Protein AF-A0A354HTH2-F1 (afdb_monomer)

Radius of gyration: 13.54 Å; Cα contacts (8 Å, |Δi|>4): 154; chains: 1; bounding box: 30×27×38 Å

Nearest PDB structures (foldseek):
  2pz0-assembly1_A  TM=1.001E+00  e=5.920E-11  Caldanaerobacter subterraneus subsp. tengcongensis MB4
  5t9b-assembly1_G  TM=9.921E-01  e=5.974E-09  Bacillus subtilis subsp. subtilis str. 168
  5t91-assembly1_A  TM=9.927E-01  e=7.776E-09  Bacillus subtilis subsp. subtilis str. 168
  1zcc-as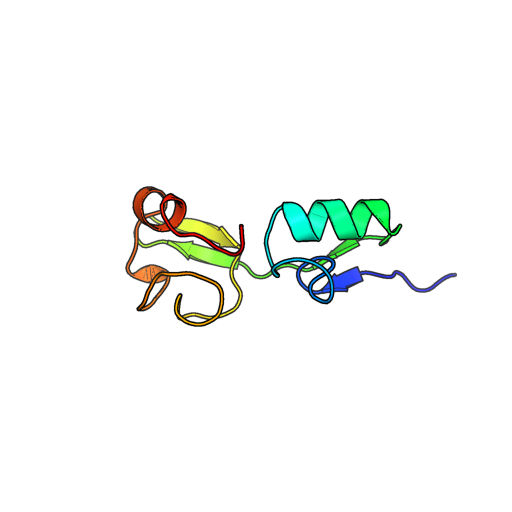sembly1_D  TM=9.911E-01  e=6.410E-08  Agrobacterium fabrum str. C58
  1zcc-assembly1_C  TM=9.886E-01  e=1.841E-07  Agrobacterium fabrum str. C58

Sequence (79 aa):
MRSLNIAHRGASSLAPENTMTAFRKAAELGADGLELDVQFSKDGKLVVIHDELLNRTTNGKGLVKDYSLAELKELDAGS

Mean predicted aligned error: 2.09 Å

Solvent-accessible surface area (backbone atoms only — not comparable to full-atom values): 4507 Å² total; per-residue (Å²): 137,80,86,80,47,60,24,64,24,14,31,41,94,83,30,42,54,50,34,73,67,3,41,52,49,20,53,75,72,63,42,73,42,74,38,74,42,76,42,51,24,54,75,71,42,83,43,62,45,79,63,66,46,32,54,86,62,32,81,44,72,55,50,48,52,78,33,38,63,72,63,56,67,74,47,50,52,69,128

Secondary structure (DSSP, 8-state):
-PPP-EEETTTTTTS-TTSHHHHHHHHHTT-SEEE--EEE-TTS-EEE-SSSBTTTTSS--SBGGGS-HHHHHTS-S--

pLDDT: mean 97.84, std 3.92, range [67.25, 98.88]

Structure (mmCIF, N/CA/C/O backbone):
data_AF-A0A354HTH2-F1
#
_entry.id   AF-A0A354HTH2-F1
#
loop_
_atom_site.group_PDB
_atom_site.id
_atom_site.type_symbol
_atom_site.label_atom_id
_atom_site.label_alt_id
_atom_site.label_comp_id
_atom_site.label_asym_id
_atom_site.label_entity_id
_atom_site.label_seq_id
_atom_site.pdbx_PDB_in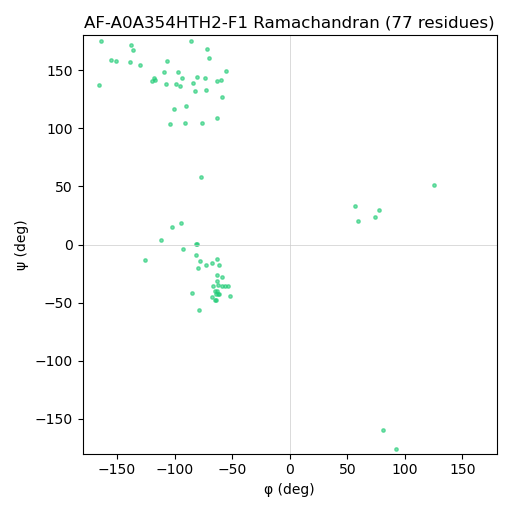s_code
_atom_site.Cartn_x
_atom_site.Cartn_y
_atom_site.Cartn_z
_atom_site.occupancy
_atom_site.B_iso_or_equiv
_atom_site.auth_seq_id
_atom_site.auth_comp_id
_atom_site.auth_asym_id
_atom_site.auth_atom_id
_atom_site.pdbx_PDB_model_num
ATOM 1 N N . MET A 1 1 ? 11.528 -17.964 -27.033 1.00 84.75 1 MET A N 1
ATOM 2 C CA . MET A 1 1 ? 10.534 -17.395 -26.095 1.00 84.75 1 MET A CA 1
ATOM 3 C C . MET A 1 1 ? 11.308 -16.615 -25.046 1.00 84.75 1 MET A C 1
ATOM 5 O O . MET A 1 1 ? 12.328 -17.135 -24.610 1.00 84.75 1 MET A O 1
ATOM 9 N N . ARG A 1 2 ? 10.911 -15.382 -24.708 1.00 95.56 2 ARG A N 1
ATOM 10 C CA . ARG A 1 2 ? 11.541 -14.637 -23.601 1.00 95.56 2 ARG A CA 1
ATOM 11 C C . ARG A 1 2 ? 10.706 -14.791 -22.333 1.00 95.56 2 ARG A C 1
ATOM 13 O O . ARG A 1 2 ? 9.488 -14.916 -22.442 1.00 95.56 2 ARG A O 1
ATOM 20 N N . SER A 1 3 ? 11.355 -14.776 -21.171 1.00 97.50 3 SER A N 1
ATOM 21 C CA . SER A 1 3 ? 10.668 -14.729 -19.876 1.00 97.50 3 SER A CA 1
ATOM 22 C C . SER A 1 3 ? 9.870 -13.432 -19.750 1.00 97.50 3 SER A C 1
ATOM 24 O O . SER A 1 3 ? 10.348 -12.383 -20.183 1.00 97.50 3 SER A O 1
ATOM 26 N N . LEU A 1 4 ? 8.676 -13.515 -1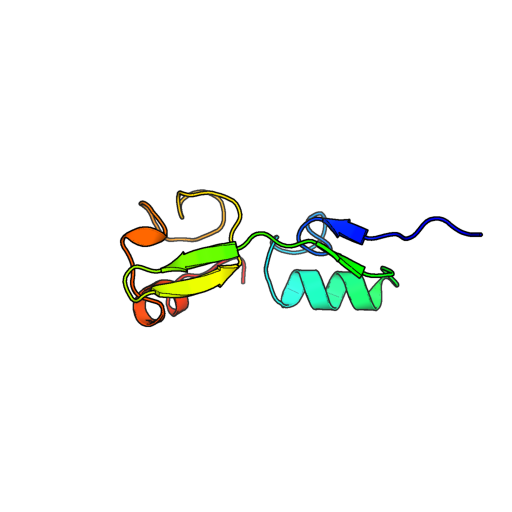9.161 1.00 98.44 4 LEU A N 1
ATOM 27 C CA . LEU A 1 4 ? 7.881 -12.339 -18.816 1.00 98.44 4 LEU A CA 1
ATOM 28 C C . LEU A 1 4 ? 8.368 -11.769 -17.482 1.00 98.44 4 LEU A C 1
ATOM 30 O O . LEU A 1 4 ? 8.525 -12.512 -16.513 1.00 98.44 4 LEU A O 1
ATOM 34 N N . ASN A 1 5 ? 8.587 -10.460 -17.435 1.00 98.00 5 ASN A N 1
ATOM 35 C CA . ASN A 1 5 ? 8.864 -9.729 -16.208 1.00 98.00 5 ASN A CA 1
ATOM 36 C C . ASN A 1 5 ? 7.549 -9.225 -15.599 1.00 98.00 5 ASN A C 1
ATOM 38 O O . ASN A 1 5 ? 6.959 -8.269 -16.105 1.00 98.00 5 ASN A O 1
ATOM 42 N N . ILE A 1 6 ? 7.088 -9.872 -14.529 1.00 98.75 6 ILE A N 1
ATOM 43 C CA . ILE A 1 6 ? 5.857 -9.504 -13.821 1.00 98.75 6 ILE A CA 1
ATOM 44 C C . ILE A 1 6 ? 6.229 -8.721 -12.562 1.00 98.75 6 ILE A C 1
ATOM 46 O O . ILE A 1 6 ? 6.900 -9.244 -11.674 1.00 98.75 6 ILE A O 1
ATOM 50 N N . ALA A 1 7 ? 5.808 -7.460 -12.490 1.00 98.62 7 ALA A N 1
ATOM 51 C CA . ALA A 1 7 ? 6.161 -6.574 -11.390 1.00 98.62 7 ALA A CA 1
ATOM 52 C C . ALA A 1 7 ? 5.339 -6.900 -10.133 1.00 98.62 7 ALA A C 1
ATOM 54 O O . ALA A 1 7 ? 4.155 -6.563 -10.060 1.00 98.62 7 ALA A O 1
ATOM 55 N N . HIS A 1 8 ? 5.984 -7.548 -9.161 1.00 98.88 8 HIS A N 1
ATOM 56 C CA . HIS A 1 8 ? 5.399 -7.943 -7.877 1.00 98.88 8 HIS A CA 1
ATOM 57 C C . HIS A 1 8 ? 4.972 -6.717 -7.059 1.00 98.88 8 HIS A C 1
ATOM 59 O O . HIS A 1 8 ? 5.814 -5.959 -6.557 1.00 98.88 8 HIS A O 1
ATOM 65 N N . ARG A 1 9 ? 3.652 -6.525 -6.954 1.00 98.69 9 ARG A N 1
ATOM 66 C CA . ARG A 1 9 ? 2.988 -5.355 -6.354 1.00 98.69 9 ARG A CA 1
ATOM 67 C C . ARG A 1 9 ? 3.394 -4.025 -6.995 1.00 98.69 9 ARG A C 1
ATOM 69 O O . ARG A 1 9 ? 3.469 -2.994 -6.323 1.00 98.69 9 ARG A O 1
ATOM 76 N N . GLY A 1 10 ? 3.677 -4.045 -8.300 1.00 98.69 10 GLY A N 1
ATOM 77 C CA . GLY A 1 10 ? 4.251 -2.922 -9.048 1.00 98.69 10 GLY A CA 1
ATOM 78 C C . GLY A 1 10 ? 5.770 -2.808 -8.890 1.00 98.69 10 GLY A C 1
ATOM 79 O O . GLY A 1 10 ? 6.450 -3.767 -8.537 1.00 98.69 10 GLY A O 1
ATOM 80 N N . ALA A 1 11 ? 6.341 -1.632 -9.168 1.00 98.25 11 ALA A N 1
ATOM 81 C CA . ALA A 1 11 ? 7.761 -1.359 -8.931 1.00 98.25 11 ALA A CA 1
ATOM 82 C C . ALA A 1 11 ? 8.019 -1.096 -7.435 1.00 98.25 11 ALA A C 1
ATOM 84 O O . ALA A 1 11 ? 8.478 -0.020 -7.059 1.00 98.25 11 ALA A O 1
ATOM 85 N N . SER A 1 12 ? 7.681 -2.070 -6.587 1.00 97.88 12 SER A N 1
ATOM 86 C CA . SER A 1 12 ? 7.620 -1.966 -5.120 1.00 97.88 12 SER A CA 1
ATOM 87 C C . SER A 1 12 ? 8.957 -1.624 -4.447 1.00 97.88 12 SER A C 1
ATOM 89 O O . SER A 1 12 ? 8.984 -1.142 -3.320 1.00 97.88 12 SER A O 1
ATOM 91 N N . SER A 1 13 ? 10.079 -1.806 -5.148 1.00 97.31 13 SER A N 1
ATOM 92 C CA . SER A 1 13 ? 11.401 -1.347 -4.704 1.00 97.31 13 SER A CA 1
ATOM 93 C C . SER A 1 13 ? 11.652 0.153 -4.913 1.00 97.31 13 SER A C 1
ATOM 95 O O . SER A 1 13 ? 12.621 0.684 -4.376 1.00 97.31 13 SER A O 1
ATOM 97 N N . LEU A 1 14 ? 10.820 0.834 -5.706 1.00 97.94 14 LEU A N 1
ATOM 98 C CA . LEU A 1 14 ? 10.994 2.235 -6.115 1.00 97.94 14 LEU A CA 1
ATOM 99 C C . LEU A 1 14 ? 9.781 3.120 -5.799 1.00 97.94 14 LEU A C 1
ATOM 101 O O . LEU A 1 14 ? 9.872 4.340 -5.904 1.00 97.94 14 LEU A O 1
ATOM 105 N N . ALA A 1 15 ? 8.644 2.517 -5.470 1.00 98.19 15 ALA A N 1
ATOM 106 C CA . ALA A 1 15 ? 7.386 3.186 -5.177 1.00 98.19 15 ALA A CA 1
ATOM 107 C C . ALA A 1 15 ? 6.569 2.327 -4.194 1.00 98.19 15 ALA A C 1
ATOM 109 O O . ALA A 1 15 ? 6.792 1.116 -4.137 1.00 98.19 15 ALA A O 1
ATOM 110 N N . PRO A 1 16 ? 5.617 2.910 -3.445 1.00 98.50 16 PRO A N 1
ATOM 111 C CA . PRO A 1 16 ? 4.836 2.163 -2.463 1.00 98.50 16 PRO A CA 1
ATOM 112 C C . PRO A 1 16 ? 4.068 1.013 -3.116 1.00 98.50 16 PRO A C 1
ATOM 114 O O . PRO A 1 16 ? 3.346 1.216 -4.097 1.00 98.50 16 PRO A O 1
ATOM 117 N N . GLU A 1 17 ? 4.245 -0.195 -2.586 1.00 98.69 17 GLU A N 1
ATOM 118 C CA . GLU A 1 17 ? 3.663 -1.422 -3.134 1.00 98.69 17 GLU A CA 1
ATOM 119 C C . GLU A 1 17 ? 2.137 -1.334 -3.281 1.00 98.69 17 GLU A C 1
ATOM 121 O O . GLU A 1 17 ? 1.467 -0.662 -2.501 1.00 98.69 17 GLU A O 1
ATOM 126 N N . ASN A 1 18 ? 1.575 -2.036 -4.271 1.00 98.69 18 ASN A N 1
ATOM 127 C CA . ASN A 1 18 ? 0.123 -2.140 -4.471 1.00 98.69 18 ASN A CA 1
ATOM 128 C C . ASN A 1 18 ? -0.598 -0.786 -4.693 1.00 98.69 18 ASN A C 1
ATOM 130 O O . ASN A 1 18 ? -1.819 -0.690 -4.581 1.00 98.69 18 ASN A O 1
ATOM 134 N N . THR A 1 19 ? 0.139 0.260 -5.087 1.00 98.50 19 THR A N 1
ATOM 135 C CA . THR A 1 19 ? -0.417 1.566 -5.466 1.00 98.50 19 THR A CA 1
ATOM 136 C C . THR A 1 19 ? -0.369 1.805 -6.974 1.00 98.50 19 THR A C 1
ATOM 138 O O . THR A 1 19 ? 0.488 1.293 -7.698 1.00 98.50 19 THR A O 1
ATOM 141 N N . MET A 1 20 ? -1.232 2.703 -7.461 1.00 98.19 20 MET A N 1
ATOM 142 C CA . MET A 1 20 ? -1.165 3.173 -8.850 1.00 98.19 20 MET A CA 1
ATOM 143 C C . MET A 1 20 ? 0.178 3.833 -9.192 1.00 98.19 20 MET A C 1
ATOM 145 O O . MET A 1 20 ? 0.584 3.800 -10.351 1.00 98.19 20 MET A O 1
ATOM 149 N N . THR A 1 21 ? 0.873 4.421 -8.215 1.00 98.12 21 THR A N 1
ATOM 150 C CA . THR A 1 21 ? 2.218 4.981 -8.410 1.00 98.12 21 THR A CA 1
ATOM 151 C C . THR A 1 21 ? 3.218 3.876 -8.745 1.00 98.12 21 THR A C 1
ATOM 153 O O . THR A 1 21 ? 3.916 3.981 -9.754 1.00 98.12 21 THR A O 1
ATOM 156 N N . ALA A 1 22 ? 3.228 2.772 -7.990 1.00 98.62 22 ALA A N 1
ATOM 157 C CA . ALA A 1 22 ? 4.088 1.627 -8.290 1.00 98.62 22 ALA A CA 1
ATOM 158 C C . ALA A 1 22 ? 3.715 0.917 -9.597 1.00 98.62 22 ALA A C 1
ATOM 160 O O . ALA A 1 22 ? 4.609 0.488 -10.328 1.00 98.62 22 ALA A O 1
ATOM 161 N N . PHE A 1 23 ? 2.427 0.832 -9.935 1.00 98.69 23 PHE A N 1
ATOM 162 C CA . PHE A 1 23 ? 1.982 0.242 -11.202 1.00 98.69 23 PHE A CA 1
ATOM 163 C C . PHE A 1 23 ? 2.387 1.080 -12.417 1.00 98.69 23 PHE A C 1
ATOM 165 O O . PHE A 1 23 ? 2.929 0.537 -13.380 1.00 98.69 23 PHE A O 1
ATOM 172 N N . ARG A 1 24 ? 2.198 2.406 -12.367 1.00 98.56 24 ARG A N 1
ATOM 173 C CA . ARG A 1 24 ? 2.675 3.306 -13.430 1.00 98.56 24 ARG A CA 1
ATOM 174 C C . ARG A 1 24 ? 4.190 3.229 -13.565 1.00 98.56 24 ARG A C 1
ATOM 176 O O . ARG A 1 24 ? 4.685 3.102 -14.680 1.00 98.56 24 ARG A O 1
ATOM 183 N N . LYS A 1 25 ? 4.917 3.200 -12.442 1.00 98.56 25 LYS A N 1
ATOM 184 C CA . LYS A 1 25 ? 6.376 3.081 -12.463 1.00 98.56 25 LYS A CA 1
ATOM 185 C C . LYS A 1 25 ? 6.852 1.761 -13.074 1.00 98.56 25 LYS A C 1
ATOM 187 O O . LYS A 1 25 ? 7.804 1.761 -13.845 1.00 98.56 25 LYS A O 1
ATOM 192 N N . ALA A 1 26 ? 6.185 0.647 -12.780 1.00 98.69 26 ALA A N 1
ATOM 193 C CA . ALA A 1 26 ? 6.483 -0.638 -13.413 1.00 98.69 26 ALA A CA 1
ATOM 194 C C . ALA A 1 26 ? 6.258 -0.602 -14.933 1.00 98.69 26 ALA A C 1
ATOM 196 O O . ALA A 1 26 ? 7.098 -1.098 -15.683 1.00 98.69 26 ALA A O 1
ATOM 197 N N . ALA A 1 27 ? 5.168 0.025 -15.388 1.00 98.56 27 ALA A N 1
ATOM 198 C CA . ALA A 1 27 ? 4.892 0.198 -16.812 1.00 98.56 27 ALA A CA 1
ATOM 199 C C . ALA A 1 27 ? 5.949 1.080 -17.505 1.00 98.56 27 ALA A C 1
ATOM 201 O O . ALA A 1 27 ? 6.434 0.723 -18.575 1.00 98.56 27 ALA A O 1
ATOM 202 N N . GLU A 1 28 ? 6.370 2.184 -16.876 1.00 98.56 28 GLU A N 1
ATOM 203 C CA . GLU A 1 28 ? 7.463 3.041 -17.368 1.00 98.56 28 GLU A CA 1
ATOM 204 C C . GLU A 1 28 ? 8.791 2.285 -17.514 1.00 98.56 28 GLU A C 1
ATOM 206 O O . GLU A 1 28 ? 9.562 2.551 -18.433 1.00 98.56 28 GLU A O 1
ATOM 211 N N . LEU A 1 29 ? 9.063 1.339 -16.610 1.00 98.44 29 LEU A N 1
ATOM 212 C CA . LEU A 1 29 ? 10.267 0.505 -16.625 1.00 98.44 29 LEU A CA 1
ATOM 213 C C . LEU A 1 29 ? 10.171 -0.686 -17.593 1.00 98.44 29 LEU A C 1
ATOM 215 O O . LEU A 1 29 ? 11.124 -1.457 -17.704 1.00 98.44 29 LEU A O 1
ATOM 219 N N . GLY A 1 30 ? 9.047 -0.841 -18.300 1.00 98.31 30 GLY A N 1
ATOM 220 C CA . GLY A 1 30 ? 8.860 -1.883 -19.306 1.00 98.31 30 GLY A CA 1
ATOM 221 C C . GLY A 1 30 ? 8.564 -3.269 -18.732 1.00 98.31 30 GLY A C 1
ATOM 222 O O . GLY A 1 30 ? 8.936 -4.267 -19.350 1.00 98.31 30 GLY A O 1
ATOM 223 N N . ALA A 1 31 ? 7.924 -3.355 -17.559 1.00 98.56 31 ALA A N 1
ATOM 224 C CA . ALA A 1 31 ? 7.384 -4.625 -17.074 1.00 98.56 31 ALA A CA 1
ATOM 225 C C . ALA A 1 31 ? 6.341 -5.186 -18.061 1.00 98.56 31 ALA A C 1
ATOM 227 O O . ALA A 1 31 ? 5.542 -4.441 -18.627 1.00 98.56 31 ALA A O 1
ATOM 228 N N . ASP A 1 32 ? 6.333 -6.507 -18.245 1.00 98.62 32 ASP A N 1
ATOM 229 C CA . ASP A 1 32 ? 5.405 -7.195 -19.154 1.00 98.62 32 ASP A CA 1
ATOM 230 C C . ASP A 1 32 ? 4.017 -7.390 -18.528 1.00 98.62 32 ASP A C 1
ATOM 232 O O . ASP A 1 32 ? 3.029 -7.605 -19.229 1.00 98.62 32 ASP A O 1
ATOM 236 N N . GLY A 1 33 ? 3.942 -7.323 -17.200 1.00 98.50 33 GLY A N 1
ATOM 237 C CA . GLY A 1 33 ? 2.707 -7.416 -16.443 1.00 98.50 33 GLY A CA 1
ATOM 238 C C . GLY A 1 33 ? 2.878 -6.929 -15.011 1.00 98.50 33 GLY A C 1
ATOM 239 O O . GLY A 1 33 ? 3.979 -6.606 -14.563 1.00 98.50 33 GLY A O 1
ATOM 240 N N . LEU A 1 34 ? 1.762 -6.893 -14.296 1.00 98.62 34 LEU A N 1
ATOM 241 C CA . LEU A 1 34 ? 1.690 -6.533 -12.887 1.00 98.62 34 LEU A CA 1
ATOM 242 C C . LEU A 1 34 ? 1.167 -7.737 -12.112 1.00 98.62 34 LEU A C 1
ATOM 244 O O . LEU A 1 34 ? 0.282 -8.447 -12.590 1.00 98.62 34 LEU A O 1
ATOM 248 N N . GLU A 1 35 ? 1.692 -7.931 -10.916 1.00 98.75 35 GLU A N 1
ATOM 249 C CA . GLU A 1 35 ? 1.072 -8.763 -9.897 1.00 98.75 35 GLU A CA 1
ATOM 250 C C . GLU A 1 35 ? 0.541 -7.844 -8.786 1.00 98.75 35 GLU A C 1
ATOM 252 O O . GLU A 1 35 ? 1.048 -6.734 -8.589 1.00 98.75 35 GLU A O 1
ATOM 257 N N . LEU A 1 36 ? -0.555 -8.263 -8.151 1.00 98.88 36 LEU A N 1
ATOM 258 C CA . LEU A 1 36 ? -1.222 -7.527 -7.084 1.00 98.88 36 LEU A CA 1
ATOM 259 C C . LEU A 1 36 ? -2.008 -8.479 -6.183 1.00 98.88 36 LEU A C 1
ATOM 261 O O . LEU A 1 36 ? -2.438 -9.550 -6.617 1.00 98.88 36 LEU A O 1
ATOM 265 N N . ASP A 1 37 ? -2.278 -8.019 -4.967 1.00 98.88 37 ASP A N 1
ATOM 266 C CA . ASP A 1 37 ? -3.042 -8.742 -3.952 1.00 98.88 37 ASP A CA 1
ATOM 267 C C . ASP A 1 37 ? -4.426 -8.113 -3.776 1.00 98.88 37 ASP A C 1
ATOM 269 O O . ASP A 1 37 ? -4.541 -6.889 -3.728 1.00 98.88 37 ASP A O 1
ATOM 273 N N . VAL A 1 38 ? -5.481 -8.923 -3.642 1.00 98.69 38 VAL A N 1
ATOM 274 C CA . VAL A 1 38 ? -6.850 -8.426 -3.425 1.00 98.69 38 VAL A CA 1
ATOM 275 C C . VAL A 1 38 ? -7.445 -8.919 -2.114 1.00 98.69 38 VAL A C 1
ATOM 277 O O . VAL A 1 38 ? -7.307 -10.083 -1.749 1.00 98.69 38 VAL A O 1
ATOM 280 N N . GLN A 1 39 ? -8.182 -8.037 -1.445 1.00 98.81 39 GLN A N 1
ATOM 281 C CA . GLN A 1 39 ? -8.984 -8.346 -0.261 1.00 98.81 39 GLN A CA 1
ATOM 282 C C . GLN A 1 39 ? -10.364 -7.683 -0.354 1.00 98.81 39 GLN A C 1
ATOM 284 O O . GLN A 1 39 ? -10.594 -6.816 -1.201 1.00 98.81 39 GLN A O 1
ATOM 289 N N . PHE A 1 40 ? -11.288 -8.084 0.522 1.00 98.81 40 PHE A 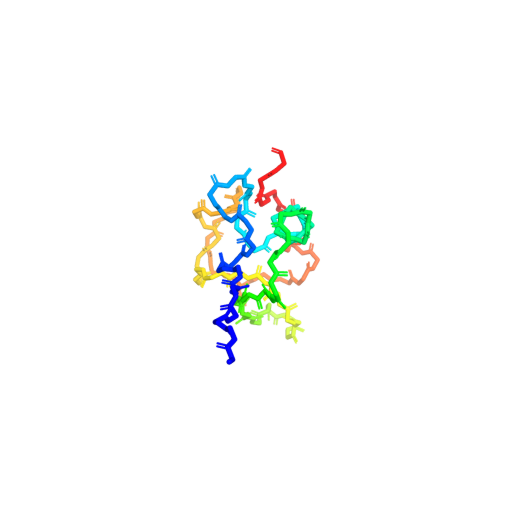N 1
ATOM 290 C CA . PHE A 1 40 ? -12.591 -7.434 0.669 1.00 98.81 40 PHE A CA 1
ATOM 291 C C . PHE A 1 40 ? -12.578 -6.397 1.795 1.00 98.81 40 PHE A C 1
ATOM 293 O O . PHE A 1 40 ? -12.105 -6.668 2.898 1.00 98.81 40 PHE A O 1
ATOM 300 N N . SER A 1 41 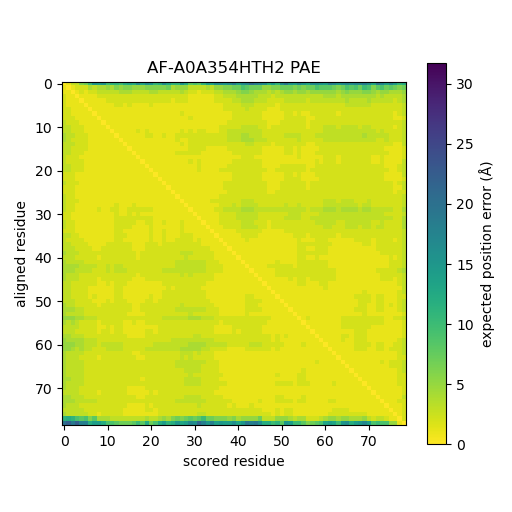? -13.176 -5.238 1.532 1.00 98.88 41 SER A N 1
ATOM 301 C CA . SER A 1 41 ? -13.608 -4.291 2.559 1.00 98.88 41 SER A CA 1
ATOM 302 C C . SER A 1 41 ? -14.830 -4.818 3.328 1.00 98.88 41 SER A C 1
ATOM 304 O O . SER A 1 41 ? -15.515 -5.750 2.895 1.00 98.88 41 SER A O 1
ATOM 306 N N . LYS A 1 42 ? -15.171 -4.157 4.437 1.00 98.81 42 LYS A N 1
ATOM 307 C CA . LYS A 1 42 ? -16.369 -4.422 5.254 1.00 98.81 42 LYS A CA 1
ATOM 308 C C . LYS A 1 42 ? -17.670 -4.406 4.451 1.00 98.81 42 LYS A C 1
ATOM 310 O O . LYS A 1 42 ? -18.588 -5.165 4.741 1.00 98.81 42 LYS A O 1
ATOM 315 N N . ASP A 1 43 ? -17.756 -3.531 3.453 1.00 98.75 43 ASP A N 1
ATOM 316 C CA . ASP A 1 43 ? -18.907 -3.362 2.560 1.00 98.75 43 ASP A CA 1
ATOM 317 C C . ASP A 1 43 ? -18.783 -4.165 1.246 1.00 98.75 43 ASP A C 1
ATOM 319 O O . ASP A 1 43 ? -19.490 -3.894 0.272 1.00 98.75 43 ASP A O 1
ATOM 323 N N . GLY A 1 44 ? -17.899 -5.172 1.218 1.00 98.50 44 GLY A N 1
ATOM 324 C CA 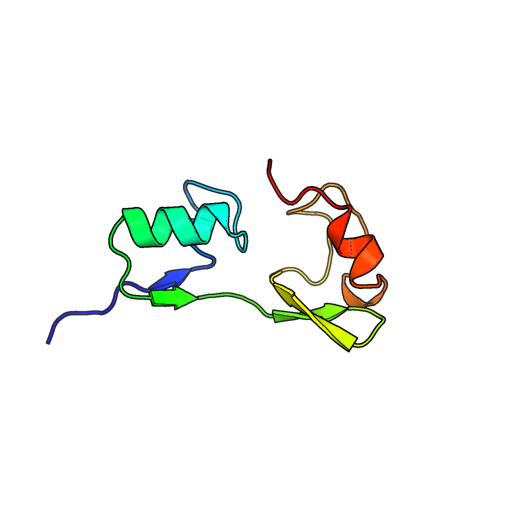. GLY A 1 44 ? -17.803 -6.165 0.144 1.00 98.50 44 GLY A CA 1
ATOM 325 C C . GLY A 1 44 ? -17.177 -5.647 -1.151 1.00 98.50 44 GLY A C 1
ATOM 326 O O . GLY A 1 44 ? -17.445 -6.188 -2.225 1.00 98.50 44 GLY A O 1
ATOM 327 N N . LYS A 1 45 ? -16.368 -4.585 -1.090 1.00 98.81 45 LYS A N 1
ATOM 328 C CA . LYS A 1 45 ? -15.635 -4.049 -2.245 1.00 98.81 45 LYS A CA 1
ATOM 329 C C . LYS A 1 45 ? -14.238 -4.650 -2.306 1.00 98.81 45 LYS A C 1
ATOM 331 O O . LYS A 1 45 ? -13.611 -4.862 -1.275 1.00 98.81 45 LYS A O 1
ATOM 336 N N . LEU A 1 46 ? -13.748 -4.900 -3.519 1.00 98.75 46 LEU A N 1
ATOM 337 C CA . LEU A 1 46 ? -12.360 -5.304 -3.723 1.00 98.75 46 LEU A CA 1
ATOM 338 C C . LEU A 1 46 ? -11.431 -4.109 -3.499 1.00 98.75 46 LEU A C 1
ATOM 340 O O . LEU A 1 46 ? -11.663 -3.025 -4.040 1.00 98.75 46 LEU A O 1
ATOM 344 N N . VAL A 1 47 ? -10.372 -4.339 -2.733 1.00 98.75 47 VAL A N 1
ATOM 345 C CA . VAL A 1 47 ? -9.271 -3.402 -2.499 1.00 98.75 47 VAL A CA 1
ATOM 346 C C . VAL A 1 47 ? -7.938 -4.100 -2.739 1.00 98.75 47 VAL A C 1
ATOM 348 O O . VAL A 1 47 ? -7.857 -5.323 -2.631 1.00 98.75 47 VAL A O 1
ATOM 351 N N . VAL A 1 48 ? -6.910 -3.324 -3.089 1.00 98.75 48 VAL A N 1
ATOM 352 C CA . VAL A 1 48 ? -5.580 -3.840 -3.433 1.00 98.75 48 VAL A CA 1
ATOM 353 C C . VAL A 1 48 ? -4.625 -3.598 -2.268 1.00 98.75 48 VAL A C 1
ATOM 355 O O . VAL A 1 48 ? -4.229 -2.462 -2.023 1.00 98.75 48 VAL A O 1
ATOM 358 N N . ILE A 1 49 ? -4.318 -4.653 -1.513 1.00 98.81 49 ILE A N 1
ATOM 359 C CA . ILE A 1 49 ? -3.432 -4.623 -0.341 1.00 98.81 49 ILE A CA 1
ATOM 360 C C . ILE A 1 49 ? -3.032 -6.054 0.039 1.00 98.81 49 ILE A C 1
ATOM 362 O O . ILE A 1 49 ?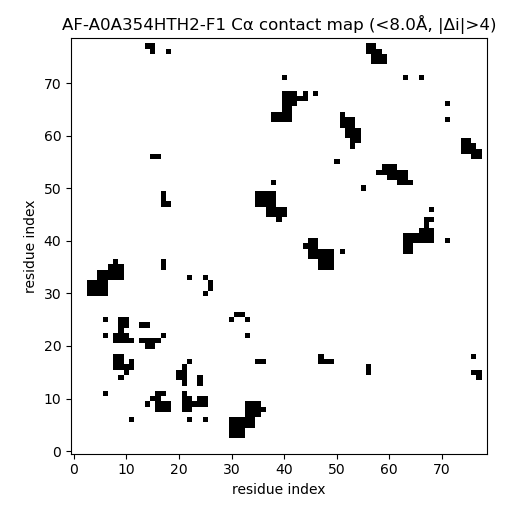 -3.865 -6.962 0.044 1.00 98.81 49 ILE A O 1
ATOM 366 N N . HIS A 1 50 ? -1.754 -6.252 0.365 1.00 98.81 50 HIS A N 1
ATOM 367 C CA . HIS A 1 50 ? -1.219 -7.574 0.696 1.00 98.81 50 HIS A CA 1
ATOM 368 C C . HIS A 1 50 ? -1.566 -8.010 2.121 1.00 98.81 50 HIS A C 1
ATOM 370 O O . HIS A 1 50 ? -2.129 -9.079 2.330 1.00 98.81 50 HIS A O 1
ATOM 376 N N . ASP A 1 51 ? -1.198 -7.194 3.109 1.00 98.62 51 ASP A N 1
ATOM 377 C CA . ASP A 1 51 ? -1.340 -7.556 4.515 1.00 98.62 51 ASP A CA 1
ATOM 378 C C . ASP A 1 51 ? -2.816 -7.498 4.924 1.00 98.62 51 ASP A C 1
ATOM 380 O O . ASP A 1 51 ? -3.549 -6.595 4.522 1.00 98.62 51 ASP A O 1
ATOM 384 N N . GLU A 1 52 ? -3.261 -8.419 5.779 1.00 98.69 52 GLU A N 1
ATOM 385 C CA . GLU A 1 52 ? -4.600 -8.331 6.383 1.00 98.69 52 GLU A CA 1
ATOM 386 C C . GLU A 1 52 ? -4.740 -7.084 7.270 1.00 98.69 52 GLU A C 1
ATOM 388 O O . GLU A 1 52 ? -5.844 -6.578 7.466 1.00 98.69 52 GLU A O 1
ATOM 393 N N . LEU A 1 53 ? -3.617 -6.596 7.814 1.00 98.69 53 LEU A N 1
ATOM 394 C CA . LEU A 1 53 ? -3.526 -5.405 8.653 1.00 98.69 53 LEU A CA 1
ATOM 395 C C . LEU A 1 53 ? -3.073 -4.183 7.850 1.00 98.69 53 LEU A C 1
ATOM 397 O O . LEU A 1 53 ? -2.087 -4.228 7.121 1.00 98.69 53 LEU A O 1
ATOM 401 N N . LEU A 1 54 ? -3.704 -3.042 8.114 1.00 98.69 54 LEU A N 1
ATOM 402 C CA . LEU A 1 54 ? -3.379 -1.744 7.509 1.00 98.69 54 LEU A CA 1
ATOM 403 C C . LEU A 1 54 ? -2.010 -1.179 7.941 1.00 98.69 54 LEU A C 1
ATOM 405 O O . LEU A 1 54 ? -1.482 -0.267 7.309 1.00 98.69 54 LEU A O 1
ATOM 409 N N . ASN A 1 55 ? -1.431 -1.717 9.016 1.00 98.38 55 ASN A N 1
ATOM 410 C CA . ASN A 1 55 ? -0.364 -1.089 9.794 1.00 98.38 55 ASN A CA 1
ATOM 411 C C . ASN A 1 55 ? 0.948 -0.827 9.036 1.00 98.38 55 ASN A C 1
ATOM 413 O O . ASN A 1 55 ? 1.666 0.104 9.389 1.00 98.38 55 ASN A O 1
ATOM 417 N N . ARG A 1 56 ? 1.333 -1.701 8.095 1.00 98.44 56 ARG A N 1
ATOM 418 C CA . ARG A 1 56 ? 2.669 -1.657 7.474 1.00 98.44 56 ARG A CA 1
ATOM 419 C C . ARG A 1 56 ? 2.736 -0.679 6.308 1.00 98.44 56 ARG A C 1
ATOM 421 O O . ARG A 1 56 ? 3.743 0.001 6.144 1.00 98.44 56 ARG A O 1
ATOM 428 N N . THR A 1 57 ? 1.697 -0.659 5.481 1.00 98.56 57 THR A N 1
ATOM 429 C CA . THR A 1 57 ? 1.690 0.050 4.194 1.00 98.56 57 THR A CA 1
ATOM 430 C C . THR A 1 57 ? 0.755 1.245 4.184 1.00 98.56 57 THR A C 1
ATOM 432 O O . THR A 1 57 ? 0.595 1.853 3.135 1.00 98.56 57 THR A O 1
ATOM 435 N N . THR A 1 58 ? 0.117 1.569 5.311 1.00 98.62 58 THR A N 1
ATOM 436 C CA . THR A 1 58 ? -0.730 2.755 5.427 1.00 98.62 58 THR A CA 1
ATOM 437 C C . THR A 1 58 ? -0.517 3.480 6.755 1.00 98.62 58 THR A C 1
ATOM 439 O O . THR A 1 58 ? 0.134 2.964 7.662 1.00 98.62 58 THR A O 1
ATOM 442 N N . ASN A 1 59 ? -1.115 4.661 6.903 1.00 98.25 59 ASN A N 1
ATOM 443 C CA . ASN A 1 59 ? -1.234 5.359 8.189 1.00 98.25 59 ASN A CA 1
ATOM 444 C C . ASN A 1 59 ? -2.382 4.838 9.091 1.00 98.25 59 ASN A C 1
ATOM 446 O O . ASN A 1 59 ? -2.588 5.360 10.190 1.00 98.25 59 ASN A O 1
ATOM 450 N N . GLY A 1 60 ? -3.132 3.824 8.648 1.00 98.06 60 GLY A N 1
ATOM 451 C CA . GLY A 1 60 ? -4.203 3.172 9.399 1.00 98.06 60 GLY A CA 1
ATOM 452 C C . GLY A 1 60 ? -3.719 2.053 10.328 1.00 98.06 60 GLY A C 1
ATOM 453 O O . GLY A 1 60 ? -2.547 1.678 10.358 1.00 98.06 60 GLY A O 1
ATOM 454 N N . LYS A 1 61 ? -4.646 1.491 11.110 1.00 98.31 61 LYS A N 1
ATOM 455 C CA . LYS A 1 61 ? -4.412 0.315 11.965 1.00 98.31 61 LYS A CA 1
ATOM 456 C C . LYS A 1 61 ? -5.606 -0.630 11.905 1.00 98.31 61 LYS A C 1
ATOM 458 O O . LYS A 1 61 ? -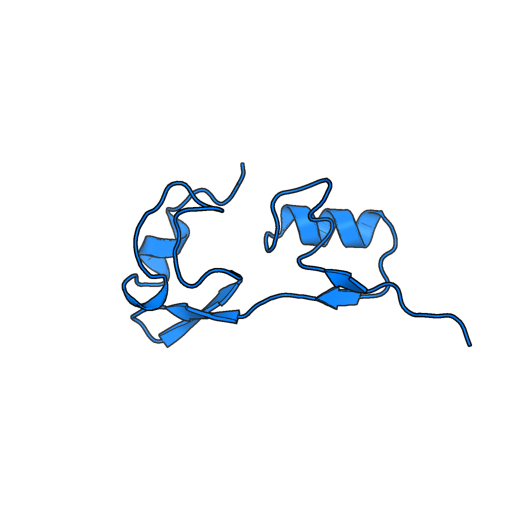6.713 -0.180 11.655 1.00 98.31 61 LYS A O 1
ATOM 463 N N . GLY A 1 62 ? -5.397 -1.906 12.217 1.00 98.50 62 GLY A N 1
ATOM 464 C CA . GLY A 1 62 ? -6.474 -2.904 12.252 1.00 98.50 62 GLY A CA 1
ATOM 465 C C . GLY A 1 62 ? -6.650 -3.633 10.922 1.00 98.50 62 GLY A C 1
ATOM 466 O O . GLY A 1 62 ? -5.838 -3.463 10.014 1.00 98.50 62 GLY A O 1
ATOM 467 N N . LEU A 1 63 ? -7.662 -4.502 10.841 1.00 98.81 63 LEU A N 1
ATOM 468 C CA . LEU A 1 63 ? -7.856 -5.393 9.695 1.00 98.81 63 LEU A CA 1
ATOM 469 C C . LEU A 1 63 ? -8.596 -4.688 8.558 1.00 98.81 63 LEU A C 1
ATOM 471 O O . LEU A 1 63 ? -9.603 -4.029 8.798 1.00 98.81 63 LEU A O 1
ATOM 475 N N . VAL A 1 64 ? -8.175 -4.914 7.314 1.00 98.75 64 VAL A N 1
ATOM 476 C CA . VAL A 1 64 ? -8.802 -4.359 6.098 1.00 98.75 64 VAL A CA 1
ATOM 477 C C . VAL A 1 64 ? -10.312 -4.623 6.062 1.00 98.75 64 VAL A C 1
ATOM 479 O O . VAL A 1 64 ? -11.104 -3.714 5.812 1.00 98.75 64 VAL A O 1
ATOM 482 N N . LYS A 1 65 ? -10.725 -5.854 6.392 1.00 98.75 65 LYS A N 1
ATOM 483 C CA . LYS A 1 65 ? -12.132 -6.290 6.389 1.00 98.75 65 LYS A CA 1
ATOM 484 C C . LYS A 1 65 ? -13.034 -5.554 7.391 1.00 98.75 65 LYS A C 1
ATOM 486 O O . LYS A 1 65 ? -14.251 -5.709 7.328 1.00 98.75 65 LYS A O 1
ATOM 491 N N . ASP A 1 66 ? -12.463 -4.795 8.327 1.00 98.81 66 ASP A N 1
ATOM 492 C CA . ASP A 1 66 ? -13.217 -4.068 9.352 1.00 98.81 66 ASP A CA 1
ATOM 493 C C . ASP A 1 66 ? -13.556 -2.624 8.921 1.00 98.81 66 ASP A C 1
ATOM 495 O O . ASP A 1 66 ? -14.319 -1.947 9.614 1.00 98.81 66 ASP A O 1
ATOM 499 N N . TYR A 1 67 ? -13.073 -2.178 7.753 1.00 98.81 67 TYR A N 1
ATOM 500 C CA . TYR A 1 67 ? -13.295 -0.839 7.192 1.00 98.81 67 TYR A CA 1
ATOM 501 C C . TYR A 1 67 ? -14.068 -0.894 5.871 1.00 98.81 67 TYR A C 1
ATOM 503 O O . TYR A 1 67 ? -13.860 -1.783 5.048 1.00 98.81 67 TYR A O 1
ATOM 511 N N . SER A 1 68 ? -14.969 0.062 5.650 1.00 98.88 68 SER A N 1
ATOM 512 C CA . SER A 1 68 ? -15.633 0.275 4.357 1.00 98.88 68 SER A CA 1
ATOM 513 C C . SER A 1 68 ? -14.662 0.817 3.306 1.00 98.88 68 SER A C 1
ATOM 515 O O . SER A 1 68 ? -13.634 1.406 3.639 1.00 98.88 68 SER A O 1
ATOM 517 N N . LEU A 1 69 ? -15.002 0.693 2.019 1.00 98.81 69 LEU A N 1
ATOM 518 C CA . LEU A 1 69 ? -14.200 1.289 0.945 1.00 98.81 69 LEU A CA 1
ATOM 519 C C . LEU A 1 69 ? -14.018 2.804 1.123 1.00 98.81 69 LEU A C 1
ATOM 521 O O . LEU A 1 69 ? -12.966 3.332 0.776 1.00 98.81 69 LEU A O 1
ATOM 525 N N . ALA A 1 70 ? -15.041 3.500 1.629 1.00 98.81 70 ALA A N 1
ATOM 526 C CA . ALA A 1 70 ? -14.966 4.936 1.879 1.00 98.81 70 ALA A CA 1
ATOM 527 C C . ALA A 1 70 ? -13.913 5.258 2.949 1.00 98.81 70 ALA A C 1
ATOM 529 O O . ALA A 1 70 ? -13.056 6.094 2.707 1.00 98.81 70 ALA A O 1
ATOM 530 N N . GLU A 1 71 ? -13.918 4.543 4.076 1.00 98.75 71 GLU A N 1
ATOM 531 C CA . GLU A 1 71 ? -12.922 4.725 5.142 1.00 98.75 71 GLU A CA 1
ATOM 532 C C . GLU A 1 71 ? -11.508 4.339 4.682 1.00 98.75 71 GLU A C 1
ATOM 534 O O . GLU A 1 71 ? -10.552 5.049 4.977 1.00 98.75 71 GLU A O 1
ATOM 539 N N . LEU A 1 72 ? -11.366 3.251 3.915 1.00 98.75 72 LEU A N 1
ATOM 540 C CA . LEU A 1 72 ? -10.073 2.813 3.375 1.00 98.75 72 LEU A CA 1
ATOM 541 C C . LEU A 1 72 ? -9.458 3.834 2.407 1.00 98.75 72 LEU A C 1
ATOM 543 O O . LEU A 1 72 ? -8.238 3.939 2.332 1.00 98.75 72 LEU A O 1
ATOM 547 N N . LYS A 1 73 ? -10.282 4.589 1.671 1.00 98.19 73 LYS A N 1
ATOM 548 C CA . LYS A 1 73 ? -9.814 5.619 0.728 1.00 98.19 73 LYS A CA 1
ATOM 549 C C . LYS A 1 73 ? -9.259 6.875 1.397 1.00 98.19 73 LYS A C 1
ATOM 551 O O . LYS A 1 73 ? -8.553 7.620 0.727 1.00 98.19 73 LYS A O 1
ATOM 556 N N . GLU A 1 74 ? -9.556 7.094 2.674 1.00 98.50 74 GLU A N 1
ATOM 557 C CA . GLU A 1 74 ? -8.998 8.210 3.449 1.00 98.50 74 GLU A CA 1
ATOM 558 C C . GLU A 1 74 ? -7.585 7.908 3.978 1.00 98.50 74 GLU A C 1
ATOM 560 O O . GLU A 1 74 ? -6.918 8.793 4.514 1.00 98.50 74 GLU A O 1
ATOM 565 N N . LEU A 1 75 ? -7.118 6.660 3.853 1.00 98.44 75 LEU A N 1
ATOM 566 C CA . LEU A 1 75 ? -5.789 6.256 4.299 1.00 98.44 75 LEU A CA 1
A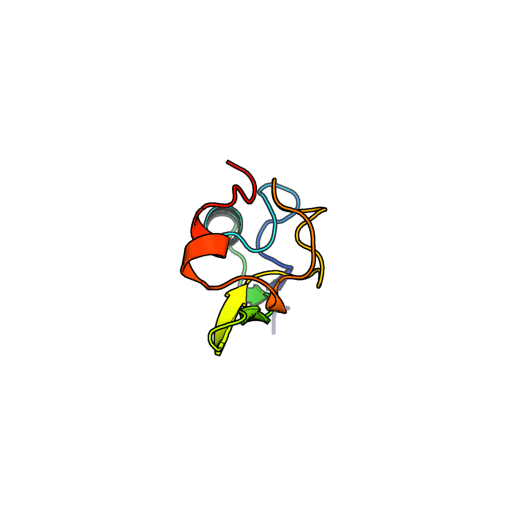TOM 567 C C . LEU A 1 75 ? -4.720 6.648 3.278 1.00 98.44 75 LEU A C 1
ATOM 569 O O . LEU A 1 75 ? -4.913 6.550 2.066 1.00 98.44 75 LEU A O 1
ATOM 573 N N . ASP A 1 76 ? -3.551 7.020 3.789 1.00 98.38 76 ASP A N 1
ATOM 574 C CA . ASP A 1 76 ? -2.360 7.237 2.976 1.00 98.38 76 ASP A CA 1
ATOM 575 C C . ASP A 1 76 ? -1.580 5.925 2.860 1.00 98.38 76 ASP A C 1
ATOM 577 O O . ASP A 1 76 ? -1.152 5.387 3.880 1.00 98.38 76 ASP A O 1
ATOM 581 N N . ALA A 1 77 ? -1.406 5.430 1.631 1.00 98.19 77 ALA A N 1
ATOM 582 C CA . ALA A 1 77 ? -0.657 4.216 1.304 1.00 98.19 77 ALA A CA 1
ATOM 583 C C . ALA A 1 77 ? 0.756 4.486 0.731 1.00 98.19 77 ALA A C 1
ATOM 585 O O . ALA A 1 77 ? 1.361 3.594 0.133 1.00 98.19 77 ALA A O 1
ATOM 586 N N . GLY A 1 78 ? 1.272 5.713 0.878 1.00 90.44 78 GLY A N 1
ATOM 587 C CA . GLY A 1 78 ? 2.637 6.107 0.514 1.00 90.44 78 GLY A CA 1
ATOM 588 C C . GLY A 1 78 ? 2.730 7.307 -0.436 1.00 90.44 78 GLY A C 1
ATOM 589 O O . GLY A 1 78 ? 3.379 7.209 -1.479 1.00 90.44 78 GLY A O 1
ATOM 590 N N . SER A 1 79 ? 2.067 8.419 -0.112 1.00 67.25 79 SER A N 1
ATOM 591 C CA . SER A 1 79 ? 2.256 9.704 -0.806 1.00 67.25 79 SER A CA 1
ATOM 592 C C . SER A 1 79 ? 3.546 10.444 -0.440 1.00 67.25 79 SER A C 1
ATOM 594 O O . SER A 1 79 ? 4.129 10.170 0.634 1.00 67.25 79 SER A O 1
#

Foldseek 3Di:
DDDAAEAEQACVVVAQGVDPVRNVVNVVVPHNYYDWDWDAALVGDIDTDDDQFCPPQWPDGDGRNDHDPVRVVVIDRGD